Protein AF-A0A2G4GC85-F1 (afdb_monomer_lite)

pLDDT: mean 82.6, std 13.3, range [38.06, 94.25]

Radius of gyration: 16.35 Å; chains: 1; bounding box: 37×35×48 Å

Foldseek 3Di:
DPDPLCPLLPVWDWDWDDDPLEIEIETEDDADQCPPPSVVVLLVNLQSVLVSLVVVCVVRLRYKYKYWYFSNDQDLDDSNPPPNQAEQVCNCAQFFLVSGNGITIGMDHQKHWPDKDWADQPDHSDDDVVSCVVHPRTTDIDTDMDGPDDD

Structure (mmCIF, N/CA/C/O backbone):
data_AF-A0A2G4GC85-F1
#
_entry.id   AF-A0A2G4GC85-F1
#
loop_
_atom_site.group_PDB
_atom_site.id
_atom_site.type_symbol
_atom_site.label_atom_id
_atom_site.label_alt_id
_atom_site.label_comp_id
_atom_site.label_asym_id
_atom_site.label_entity_id
_atom_site.label_seq_id
_atom_site.pdbx_PDB_ins_code
_atom_site.Cartn_x
_atom_site.Cartn_y
_atom_site.Cartn_z
_atom_site.occupancy
_atom_site.B_iso_or_equiv
_atom_site.auth_seq_id
_atom_site.auth_comp_id
_atom_site.auth_asym_id
_atom_site.auth_atom_id
_atom_site.pdbx_PDB_model_num
ATOM 1 N N . ARG A 1 1 ? -23.343 9.823 5.443 1.00 38.06 1 ARG A N 1
ATOM 2 C CA . ARG A 1 1 ? -22.982 10.857 4.435 1.00 38.06 1 ARG A CA 1
ATOM 3 C C . ARG A 1 1 ? -21.500 10.687 4.117 1.00 38.06 1 ARG A C 1
ATOM 5 O O . ARG A 1 1 ? -20.751 10.638 5.087 1.00 38.06 1 ARG A O 1
ATOM 12 N N . PRO A 1 2 ? -21.070 10.579 2.847 1.00 41.56 2 PRO A N 1
ATOM 13 C CA . PRO A 1 2 ? -19.645 10.651 2.532 1.00 41.56 2 PRO A CA 1
ATOM 14 C C . PRO A 1 2 ? -19.150 12.039 2.952 1.00 41.56 2 PRO A C 1
ATOM 16 O O . PRO A 1 2 ? -19.821 13.040 2.682 1.00 41.56 2 PRO A O 1
ATOM 19 N N . LEU A 1 3 ? -18.064 12.101 3.719 1.00 44.78 3 LEU A N 1
ATOM 20 C CA . LEU A 1 3 ? -17.610 13.355 4.312 1.00 44.78 3 LEU A CA 1
ATOM 21 C C . LEU A 1 3 ? -16.869 14.206 3.262 1.00 44.78 3 LEU A C 1
ATOM 23 O O . LEU A 1 3 ? -16.171 13.659 2.412 1.00 44.78 3 LEU A O 1
ATOM 27 N N . PRO A 1 4 ? -16.921 15.549 3.344 1.00 45.62 4 PRO A N 1
ATOM 28 C CA . PRO A 1 4 ? -16.265 16.467 2.397 1.00 45.62 4 PRO A CA 1
ATOM 29 C C . PRO A 1 4 ? -14.723 16.367 2.298 1.00 45.62 4 PRO A C 1
ATOM 31 O O . PRO A 1 4 ? -14.102 17.192 1.630 1.00 45.62 4 PRO A O 1
ATOM 34 N N . ARG A 1 5 ? -14.084 15.404 2.981 1.00 48.09 5 ARG A N 1
ATOM 35 C CA . ARG A 1 5 ? -12.632 15.320 3.223 1.00 48.09 5 ARG A CA 1
ATOM 36 C C . ARG A 1 5 ? -11.897 14.221 2.445 1.00 48.09 5 ARG A C 1
ATOM 38 O O . ARG A 1 5 ? -10.674 14.173 2.518 1.00 48.09 5 ARG A O 1
ATOM 45 N N . ASP A 1 6 ? -12.585 13.436 1.620 1.00 58.22 6 ASP A N 1
ATOM 46 C CA . ASP A 1 6 ? -11.936 12.375 0.829 1.00 58.22 6 ASP A CA 1
ATOM 47 C C . ASP A 1 6 ? -11.341 12.869 -0.502 1.00 58.22 6 ASP A C 1
ATOM 49 O O . ASP A 1 6 ? -10.824 12.086 -1.292 1.00 58.22 6 ASP A O 1
ATOM 53 N N . ARG A 1 7 ? -11.328 14.189 -0.758 1.00 64.31 7 ARG A N 1
ATOM 54 C CA . ARG A 1 7 ? -10.713 14.765 -1.973 1.00 64.31 7 ARG A CA 1
ATOM 55 C C . ARG A 1 7 ? -9.244 14.370 -2.135 1.00 64.31 7 ARG A C 1
ATOM 57 O O . ARG A 1 7 ? -8.796 14.177 -3.262 1.00 64.31 7 ARG A O 1
ATOM 64 N N . VAL A 1 8 ? -8.520 14.210 -1.027 1.00 70.06 8 VAL A N 1
ATOM 65 C CA . VAL A 1 8 ? -7.114 13.773 -1.011 1.00 70.06 8 VAL A CA 1
ATOM 66 C C . VAL A 1 8 ? -6.946 12.396 -1.650 1.00 70.06 8 VAL A C 1
ATOM 68 O O . VAL A 1 8 ? -5.999 12.175 -2.399 1.00 70.06 8 VAL A O 1
ATOM 71 N N . VAL A 1 9 ? -7.899 11.499 -1.404 1.00 73.06 9 VAL A N 1
ATOM 72 C CA . VAL A 1 9 ? -7.899 10.124 -1.906 1.00 73.06 9 VAL A CA 1
ATOM 73 C C . VAL A 1 9 ? -8.831 9.933 -3.101 1.00 73.06 9 VAL A C 1
ATOM 75 O O . VAL A 1 9 ? -9.022 8.818 -3.552 1.00 73.06 9 VAL A O 1
ATOM 78 N N . SER A 1 10 ? -9.384 11.007 -3.669 1.00 67.75 10 SER A N 1
ATOM 79 C CA . SER A 1 10 ? -10.394 10.926 -4.740 1.00 67.75 10 SER A CA 1
ATOM 80 C C . SER A 1 10 ? -9.896 10.302 -6.047 1.00 67.75 10 SER A C 1
ATOM 82 O O . SER A 1 10 ? -10.699 9.872 -6.869 1.00 67.75 10 SER A O 1
ATOM 84 N N . LYS A 1 11 ? -8.574 10.247 -6.245 1.00 77.81 11 LYS A N 1
ATOM 85 C CA . LYS A 1 11 ? -7.929 9.549 -7.371 1.00 77.81 11 LYS A CA 1
ATOM 86 C C . LYS A 1 11 ? -7.627 8.078 -7.076 1.00 77.81 11 LYS A C 1
ATOM 88 O O . LYS A 1 11 ? -7.041 7.396 -7.912 1.00 77.81 11 LYS A O 1
ATOM 93 N N . HIS A 1 12 ? -7.971 7.617 -5.884 1.00 85.75 12 HIS A N 1
ATOM 94 C CA . HIS A 1 12 ? -7.732 6.276 -5.386 1.00 85.75 12 HIS A CA 1
ATOM 95 C C . HIS A 1 12 ? -9.071 5.605 -5.100 1.00 85.75 12 HIS A C 1
ATOM 97 O O . HIS A 1 12 ? -10.077 6.265 -4.832 1.00 85.75 12 HIS A O 1
ATOM 103 N N . LEU A 1 13 ? -9.087 4.278 -5.159 1.00 88.69 13 LEU A N 1
ATOM 104 C CA . LEU A 1 13 ? -10.260 3.526 -4.747 1.00 88.69 13 LEU A CA 1
ATOM 105 C C . LEU A 1 13 ? -10.226 3.392 -3.223 1.00 88.69 13 LEU A C 1
ATOM 107 O O . LEU A 1 13 ? -9.333 2.743 -2.679 1.00 88.69 13 LEU A O 1
ATOM 111 N N . LEU A 1 14 ? -11.195 4.013 -2.553 1.00 92.19 14 LEU A N 1
ATOM 112 C CA . LEU A 1 14 ? -11.424 3.860 -1.120 1.00 92.19 14 LEU A CA 1
ATOM 113 C C . LEU A 1 14 ? -12.632 2.946 -0.900 1.00 92.19 14 LEU A C 1
ATOM 115 O O . LEU A 1 14 ? -13.744 3.266 -1.316 1.00 92.19 14 LEU A O 1
ATOM 119 N N . VAL A 1 15 ? -12.414 1.826 -0.220 1.00 92.44 15 VAL A N 1
ATOM 120 C CA . VAL A 1 15 ? -13.452 0.863 0.159 1.00 92.44 15 VAL A CA 1
ATOM 121 C C . VAL A 1 15 ? -13.577 0.854 1.674 1.00 92.44 15 VAL A C 1
ATOM 123 O O . VAL A 1 15 ? -12.578 0.815 2.382 1.00 92.44 15 VAL A O 1
ATOM 126 N N . LEU A 1 16 ? -14.804 0.863 2.183 1.00 93.38 16 LEU A N 1
ATOM 127 C CA . LEU A 1 16 ? -15.084 0.660 3.600 1.00 93.38 16 LEU A CA 1
ATOM 128 C C . LEU A 1 16 ? -15.759 -0.700 3.778 1.00 93.38 16 LEU A C 1
ATOM 130 O O . LEU A 1 16 ? -16.854 -0.916 3.263 1.00 93.38 16 LEU A O 1
ATOM 134 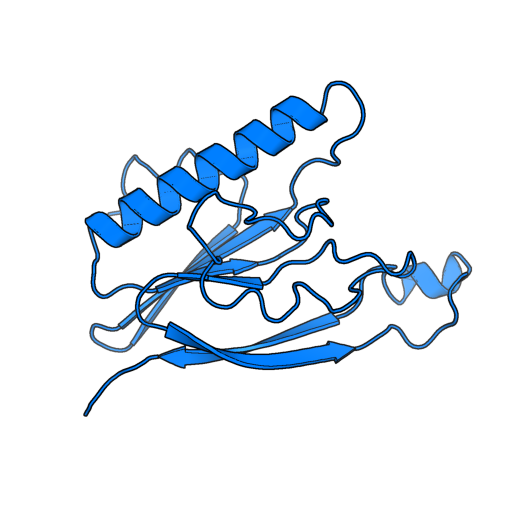N N . ALA A 1 17 ? -15.121 -1.587 4.536 1.00 91.38 17 ALA A N 1
ATOM 135 C CA . ALA A 1 17 ? -15.720 -2.821 5.024 1.00 91.38 17 ALA A CA 1
ATOM 136 C C . ALA A 1 17 ? -16.114 -2.658 6.496 1.00 91.38 17 ALA A C 1
ATOM 138 O O . ALA A 1 17 ? -15.363 -2.087 7.290 1.00 91.38 17 ALA A O 1
ATOM 139 N N . THR A 1 18 ? -17.287 -3.168 6.872 1.00 91.44 18 THR A N 1
ATOM 140 C CA . THR A 1 18 ? -17.797 -3.066 8.246 1.00 91.44 18 THR A CA 1
ATOM 141 C C . THR A 1 18 ? -18.363 -4.387 8.738 1.00 91.44 18 THR A C 1
ATOM 143 O O . THR A 1 18 ? -19.095 -5.049 8.001 1.00 91.44 18 THR A O 1
ATOM 146 N N . LYS A 1 19 ? -18.104 -4.722 10.004 1.00 85.25 19 LYS A N 1
ATOM 147 C CA . LYS A 1 19 ? -18.733 -5.842 10.716 1.00 85.25 19 LYS A CA 1
ATOM 148 C C . LYS A 1 19 ? -19.078 -5.398 12.138 1.00 85.25 19 LYS A C 1
ATOM 150 O O . LYS A 1 19 ? -18.200 -5.203 12.970 1.00 85.25 19 LYS A O 1
ATOM 155 N N . GLY A 1 20 ? -20.365 -5.197 12.422 1.00 86.19 20 GLY A N 1
ATOM 156 C CA . GLY A 1 20 ? -20.782 -4.579 13.684 1.00 86.19 20 GLY A CA 1
ATOM 157 C C . GLY A 1 20 ? -20.186 -3.174 13.832 1.00 86.19 20 GLY A C 1
ATOM 158 O O . GLY A 1 20 ? -20.424 -2.314 12.985 1.00 86.19 20 GLY A O 1
ATOM 159 N N . GLN A 1 21 ? -19.403 -2.950 14.892 1.00 85.06 21 GLN A N 1
ATOM 160 C CA . GLN A 1 21 ? -18.679 -1.691 15.117 1.00 85.06 21 GLN A CA 1
ATOM 161 C C . GLN A 1 21 ? -17.275 -1.664 14.493 1.00 85.06 21 GLN A C 1
ATOM 163 O O . GLN A 1 21 ? -16.655 -0.601 14.445 1.00 85.06 21 GLN A O 1
ATOM 168 N N . GLU A 1 22 ? -16.773 -2.794 13.989 1.00 87.25 22 GLU A N 1
ATOM 169 C CA . GLU A 1 22 ? -15.484 -2.839 13.305 1.00 87.25 22 GLU A CA 1
ATOM 170 C C . GLU A 1 22 ? -15.579 -2.157 11.941 1.00 87.25 22 GLU A C 1
ATOM 172 O O . GLU A 1 22 ? -16.517 -2.387 11.168 1.00 87.25 22 GLU A O 1
ATOM 177 N N . ARG A 1 23 ? -14.584 -1.323 11.636 1.00 92.25 23 ARG A N 1
ATOM 178 C CA . ARG A 1 23 ? -14.499 -0.547 10.396 1.00 92.25 23 ARG A CA 1
ATOM 179 C C . ARG A 1 23 ? -13.094 -0.679 9.830 1.00 92.25 23 ARG A C 1
ATOM 181 O O . ARG A 1 23 ? -12.127 -0.335 10.508 1.00 92.25 23 ARG A O 1
ATOM 188 N N . VAL A 1 24 ? -12.987 -1.155 8.594 1.00 93.31 24 VAL A N 1
ATOM 189 C CA . VAL A 1 24 ? -11.716 -1.275 7.874 1.00 93.31 24 VAL A CA 1
ATOM 190 C C . VAL A 1 24 ? -11.807 -0.489 6.574 1.00 93.31 24 VAL A C 1
ATOM 192 O O . VAL A 1 24 ? -12.621 -0.794 5.703 1.00 93.31 24 VAL A O 1
ATOM 195 N N . TYR A 1 25 ? -10.969 0.532 6.454 1.00 94.12 25 TYR A N 1
ATOM 196 C CA . TYR A 1 25 ? -10.835 1.356 5.261 1.00 94.12 25 TYR A CA 1
ATOM 197 C C . TYR A 1 25 ? -9.694 0.818 4.407 1.00 94.12 25 TYR A C 1
ATOM 199 O O . TYR A 1 25 ? -8.552 0.847 4.843 1.00 94.12 25 TYR A O 1
ATOM 207 N N . PHE A 1 26 ? -9.981 0.366 3.194 1.00 93.31 26 PHE A N 1
ATOM 208 C CA . PHE A 1 26 ? -8.984 -0.049 2.215 1.00 93.31 26 PHE A CA 1
ATOM 209 C C . PHE A 1 26 ? -8.782 1.060 1.191 1.00 93.31 26 PHE A C 1
ATOM 211 O O . PHE A 1 26 ? -9.706 1.410 0.459 1.00 93.31 26 PHE A O 1
ATOM 218 N N . LEU A 1 27 ? -7.572 1.597 1.123 1.00 94.25 27 LEU A N 1
ATOM 219 C CA . LEU A 1 27 ? -7.153 2.570 0.130 1.00 94.25 27 LEU A CA 1
ATOM 220 C C . LEU A 1 27 ? -6.223 1.889 -0.878 1.00 94.25 27 LEU A C 1
ATOM 222 O O . LEU A 1 27 ? -5.060 1.624 -0.570 1.00 94.25 27 LEU A O 1
ATOM 226 N N . ALA A 1 28 ? -6.728 1.623 -2.082 1.00 93.88 28 ALA A N 1
ATOM 227 C CA . ALA A 1 28 ? -5.923 1.088 -3.173 1.00 93.88 28 ALA A CA 1
ATOM 228 C C . ALA A 1 28 ? -5.218 2.224 -3.929 1.00 93.88 28 ALA A C 1
ATOM 230 O O . ALA A 1 28 ? -5.868 3.118 -4.483 1.00 93.88 28 ALA A O 1
ATOM 231 N N . VAL A 1 29 ? -3.886 2.191 -3.957 1.00 93.38 29 VAL A N 1
ATOM 232 C CA . VAL A 1 29 ? -3.041 3.243 -4.531 1.00 93.38 29 VAL A CA 1
ATOM 233 C C . VAL A 1 29 ? -2.258 2.756 -5.746 1.00 93.38 29 VAL A C 1
ATOM 235 O O . VAL A 1 29 ? -1.846 1.604 -5.837 1.00 93.38 29 VAL A O 1
ATOM 238 N N . HIS A 1 30 ? -2.024 3.684 -6.668 1.00 94.12 30 HIS A N 1
ATOM 239 C CA . HIS A 1 30 ? -0.993 3.587 -7.694 1.00 94.12 30 HIS A CA 1
ATOM 240 C C . HIS A 1 30 ? -0.334 4.967 -7.759 1.00 94.12 30 HIS A C 1
ATOM 242 O O . HIS A 1 30 ? -0.916 5.928 -8.275 1.00 94.12 30 HIS A O 1
ATOM 248 N N . LEU A 1 31 ? 0.819 5.111 -7.110 1.00 93.25 31 LEU A N 1
ATOM 249 C CA . LEU A 1 31 ? 1.505 6.396 -6.990 1.00 93.25 31 LEU A CA 1
ATOM 250 C C . LEU A 1 31 ? 2.366 6.675 -8.218 1.00 93.25 31 LEU A C 1
ATOM 252 O O . LEU A 1 31 ? 2.784 5.764 -8.930 1.00 93.25 31 LEU A O 1
ATOM 256 N N . LEU A 1 32 ? 2.652 7.956 -8.451 1.00 92.69 32 LEU A N 1
ATOM 257 C CA . LEU A 1 32 ? 3.508 8.369 -9.557 1.00 92.69 32 LEU A CA 1
ATOM 258 C C . LEU A 1 32 ? 4.907 7.751 -9.434 1.00 92.69 32 LEU A C 1
ATOM 260 O O . LEU A 1 32 ? 5.461 7.623 -8.339 1.00 92.69 32 LEU A O 1
ATOM 264 N N . ARG A 1 33 ? 5.513 7.427 -10.580 1.00 91.44 33 ARG A N 1
ATOM 265 C CA . ARG A 1 33 ? 6.917 7.011 -10.626 1.00 91.44 33 ARG A CA 1
ATOM 266 C C . ARG A 1 33 ? 7.798 8.182 -10.179 1.00 91.44 33 ARG A C 1
ATOM 268 O O . ARG A 1 33 ? 7.675 9.265 -10.749 1.00 91.44 33 ARG A O 1
ATOM 275 N N . PRO A 1 34 ? 8.704 8.012 -9.201 1.00 89.44 34 PRO A N 1
ATOM 276 C CA . PRO A 1 34 ? 9.505 9.112 -8.671 1.00 89.44 34 PRO A CA 1
ATOM 277 C C . PRO A 1 34 ? 10.702 9.413 -9.588 1.00 89.44 34 PRO A C 1
ATOM 279 O O . PRO A 1 34 ? 11.853 9.217 -9.214 1.00 89.44 34 PRO A O 1
ATOM 282 N N . ILE A 1 35 ? 10.436 9.848 -10.823 1.00 88.56 35 ILE A N 1
ATOM 283 C CA . ILE A 1 35 ? 11.459 10.163 -11.828 1.00 88.56 35 ILE A CA 1
ATOM 284 C C . ILE A 1 35 ? 11.439 11.668 -12.106 1.00 88.56 35 ILE A C 1
ATOM 286 O O . ILE A 1 35 ? 10.412 12.230 -12.498 1.00 88.56 35 ILE A O 1
ATOM 290 N N . GLY A 1 36 ? 12.582 12.329 -11.903 1.00 90.00 36 GLY A N 1
ATOM 291 C CA . GLY A 1 36 ? 12.739 13.767 -12.125 1.00 90.00 36 GLY A CA 1
ATOM 292 C C . GLY A 1 36 ? 11.713 14.591 -11.340 1.00 90.00 36 GLY A C 1
ATOM 293 O O . GLY A 1 36 ? 11.489 14.366 -10.152 1.00 90.00 36 GLY A O 1
ATOM 294 N N . ALA A 1 37 ? 11.025 15.511 -12.019 1.00 86.81 37 ALA A N 1
ATOM 295 C CA . ALA A 1 37 ? 10.018 16.384 -11.407 1.00 86.81 37 ALA A CA 1
ATOM 296 C C . ALA A 1 37 ? 8.817 15.637 -10.778 1.00 86.81 37 ALA A C 1
ATOM 298 O O . ALA A 1 37 ? 8.065 16.225 -9.998 1.00 86.81 37 ALA A O 1
ATOM 299 N N . GLN A 1 38 ? 8.606 14.352 -11.095 1.00 90.38 38 GLN A N 1
ATOM 300 C CA . GLN A 1 38 ? 7.538 13.556 -10.479 1.00 90.38 38 GLN A CA 1
ATOM 301 C C . GLN A 1 38 ? 7.871 13.104 -9.055 1.00 90.38 38 GLN A C 1
ATOM 303 O O . GLN A 1 38 ? 6.949 12.800 -8.300 1.00 90.38 38 GLN A O 1
ATOM 308 N N . GLN A 1 39 ? 9.145 13.115 -8.653 1.00 90.38 39 GLN A N 1
ATOM 309 C CA . GLN A 1 39 ? 9.560 12.720 -7.307 1.00 90.38 39 GLN A CA 1
ATOM 310 C C . GLN A 1 39 ? 8.873 13.570 -6.229 1.00 90.38 39 GLN A C 1
ATOM 312 O O . GLN A 1 39 ? 8.204 13.031 -5.350 1.00 90.38 39 GLN A O 1
ATOM 317 N N . GLN A 1 40 ? 8.926 14.898 -6.358 1.00 90.94 40 GLN A N 1
ATOM 318 C CA . GLN A 1 40 ? 8.278 15.814 -5.412 1.00 90.94 40 GLN A CA 1
ATOM 319 C C . GLN A 1 40 ? 6.752 15.641 -5.381 1.00 90.94 40 GLN A C 1
ATOM 321 O O . GLN A 1 40 ? 6.120 15.758 -4.329 1.00 90.94 40 GLN A O 1
ATOM 326 N N . LYS A 1 41 ? 6.139 15.334 -6.534 1.00 90.44 41 LYS A N 1
ATOM 327 C CA . LYS A 1 41 ? 4.697 15.067 -6.616 1.00 90.44 41 LYS A CA 1
ATOM 328 C C . LYS A 1 41 ? 4.336 13.779 -5.886 1.00 90.44 41 LYS A C 1
ATOM 330 O O . LYS A 1 41 ? 3.373 13.783 -5.125 1.00 90.44 41 LYS A O 1
ATOM 335 N N . GLN A 1 42 ? 5.113 12.713 -6.071 1.00 92.81 42 GLN A N 1
ATOM 336 C CA . GLN A 1 42 ? 4.911 11.455 -5.356 1.00 92.81 42 GLN A CA 1
ATOM 337 C C . GLN A 1 42 ? 5.100 11.632 -3.842 1.00 92.81 42 GLN A C 1
ATOM 339 O O . GLN A 1 42 ? 4.269 11.170 -3.065 1.00 92.81 42 GLN A O 1
ATOM 344 N N . GLU A 1 43 ? 6.130 12.355 -3.403 1.00 90.75 43 GLU A N 1
ATOM 345 C CA . GLU A 1 43 ? 6.309 12.713 -1.989 1.00 90.75 43 GLU A CA 1
ATOM 346 C C . GLU A 1 43 ? 5.095 13.473 -1.437 1.00 90.75 43 GLU A C 1
ATOM 348 O O . GLU A 1 43 ? 4.622 13.185 -0.337 1.00 90.75 43 GLU A O 1
ATOM 353 N N . GLY A 1 44 ? 4.539 14.402 -2.221 1.00 91.06 44 GLY A N 1
ATOM 354 C CA . GLY A 1 44 ? 3.280 15.077 -1.912 1.00 91.06 44 GLY A CA 1
ATOM 355 C C . GLY A 1 44 ? 2.099 14.112 -1.764 1.00 91.06 44 GLY A C 1
ATOM 356 O O . GLY A 1 44 ? 1.341 14.244 -0.804 1.00 91.06 44 GLY A O 1
ATOM 357 N N . GLN A 1 45 ? 1.969 13.119 -2.653 1.00 91.56 45 GLN A N 1
ATOM 358 C CA . GLN A 1 45 ? 0.938 12.076 -2.545 1.00 91.56 45 GLN A CA 1
ATOM 359 C C . GLN A 1 45 ? 1.090 11.286 -1.242 1.00 91.56 45 GLN A C 1
ATOM 361 O O . GLN A 1 45 ? 0.118 11.150 -0.503 1.00 91.56 45 GLN A O 1
ATOM 366 N N . ARG A 1 46 ? 2.307 10.828 -0.920 1.00 91.19 46 ARG A N 1
ATOM 367 C CA . ARG A 1 46 ? 2.584 10.074 0.312 1.00 91.19 46 ARG A CA 1
ATOM 368 C C . ARG A 1 46 ? 2.240 10.882 1.563 1.00 91.19 46 ARG A C 1
ATOM 370 O O . ARG A 1 46 ? 1.486 10.405 2.405 1.00 91.19 46 ARG A O 1
ATOM 377 N N . ARG A 1 47 ? 2.700 12.136 1.656 1.00 91.06 47 ARG A N 1
ATOM 378 C CA . ARG A 1 47 ? 2.370 13.018 2.792 1.00 91.06 47 ARG A CA 1
ATOM 379 C C . ARG A 1 47 ? 0.865 13.234 2.945 1.00 91.06 47 ARG A C 1
ATOM 381 O O . ARG A 1 47 ? 0.349 13.181 4.057 1.00 91.06 47 ARG A O 1
ATOM 388 N N . ALA A 1 48 ? 0.158 13.463 1.840 1.00 91.38 48 ALA A N 1
ATOM 389 C CA . ALA A 1 48 ? -1.280 13.699 1.875 1.00 91.38 48 ALA A CA 1
ATOM 390 C C . ALA A 1 48 ? -2.058 12.449 2.324 1.00 91.38 48 ALA A C 1
ATOM 392 O O . ALA A 1 48 ? -2.972 12.559 3.140 1.00 91.38 48 ALA A O 1
ATOM 393 N N . ILE A 1 49 ? -1.663 11.265 1.845 1.00 92.19 49 ILE A N 1
ATOM 394 C CA . ILE A 1 49 ? -2.244 9.982 2.259 1.00 92.19 49 ILE A CA 1
ATOM 395 C C . ILE A 1 49 ? -2.002 9.728 3.754 1.00 92.19 49 ILE A C 1
ATOM 397 O O . ILE A 1 49 ? -2.949 9.401 4.469 1.00 92.19 49 ILE A O 1
ATOM 401 N N . GLY A 1 50 ? -0.777 9.943 4.244 1.00 91.44 50 GLY A N 1
ATOM 402 C CA . GLY A 1 50 ? -0.452 9.797 5.667 1.00 91.44 50 GLY A CA 1
ATOM 403 C C . GLY A 1 50 ? -1.288 10.717 6.559 1.00 91.44 50 GLY A C 1
ATOM 404 O O . GLY A 1 50 ? -1.913 10.258 7.516 1.00 91.44 50 GLY A O 1
ATOM 405 N N . ALA A 1 51 ? -1.398 11.998 6.193 1.00 91.31 51 ALA A N 1
ATOM 406 C CA . ALA A 1 51 ? -2.221 12.967 6.919 1.00 91.31 51 ALA A CA 1
ATOM 407 C C . ALA A 1 51 ? -3.720 12.610 6.901 1.00 91.31 51 ALA A C 1
ATOM 409 O O . ALA A 1 51 ? -4.419 12.782 7.903 1.00 91.31 51 ALA A O 1
ATOM 410 N N . TRP A 1 52 ? -4.228 12.091 5.777 1.00 92.25 52 TRP A N 1
ATOM 411 C CA . TRP A 1 52 ? -5.604 11.598 5.687 1.00 92.25 52 TRP A CA 1
ATOM 412 C C . TRP A 1 52 ? -5.840 10.427 6.647 1.00 92.25 52 TRP A C 1
ATOM 414 O O . TRP A 1 52 ? -6.806 10.470 7.412 1.00 92.25 52 TRP A O 1
ATOM 424 N N . ALA A 1 53 ? -4.948 9.432 6.653 1.00 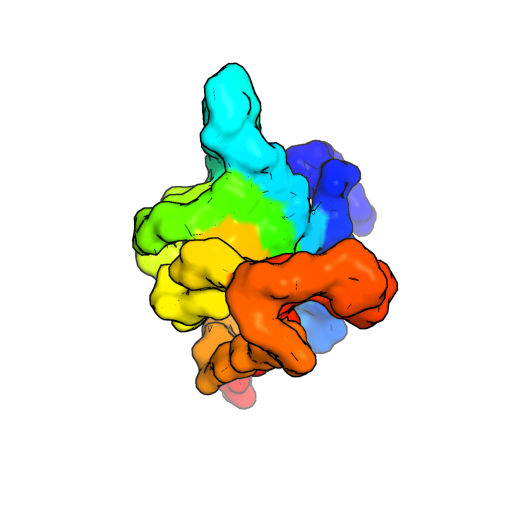91.75 53 ALA A N 1
ATOM 425 C CA . ALA A 1 53 ? -5.076 8.246 7.493 1.00 91.75 53 ALA A CA 1
ATOM 426 C C . ALA A 1 53 ? -5.018 8.600 8.988 1.00 91.75 53 ALA A C 1
ATOM 428 O O . ALA A 1 53 ? -5.903 8.201 9.745 1.00 91.75 53 ALA A O 1
ATOM 429 N N . GLN A 1 54 ? -4.055 9.433 9.401 1.00 90.94 54 GLN A N 1
ATOM 430 C CA . GLN A 1 54 ? -3.984 9.965 10.770 1.00 90.94 54 GLN A CA 1
ATOM 431 C C . GLN A 1 54 ? -5.270 10.694 11.158 1.00 90.94 54 GLN A C 1
ATOM 433 O O . GLN A 1 54 ? -5.841 10.446 12.217 1.00 90.94 54 GLN A O 1
ATOM 438 N N . GLY A 1 55 ? -5.754 11.580 10.285 1.00 91.56 55 GLY A N 1
ATOM 439 C CA . GLY A 1 55 ? -6.979 12.324 10.535 1.00 91.56 55 GLY A CA 1
ATOM 440 C C . GLY A 1 55 ? -8.202 11.414 10.652 1.00 91.56 55 GLY A C 1
ATOM 441 O O . GLY A 1 55 ? -9.099 11.717 11.436 1.00 91.56 55 GLY A O 1
ATOM 442 N N . LEU A 1 56 ? -8.269 10.332 9.871 1.00 90.88 56 LEU A N 1
ATOM 443 C CA . LEU A 1 56 ? -9.335 9.336 9.958 1.00 90.88 56 LEU A CA 1
ATOM 444 C C . LEU A 1 56 ? -9.295 8.625 11.308 1.00 90.88 56 LEU A C 1
ATOM 446 O O . LEU A 1 56 ? -10.300 8.627 12.011 1.00 90.88 56 LEU A O 1
ATOM 450 N N . LEU A 1 57 ? -8.136 8.099 11.698 1.00 90.25 57 LEU A N 1
ATOM 451 C CA . LEU A 1 57 ? -7.966 7.363 12.953 1.00 90.25 57 LEU A CA 1
ATOM 452 C C . LEU A 1 57 ? -8.175 8.246 14.189 1.00 90.25 57 LEU A C 1
ATOM 454 O O . LEU A 1 57 ? -8.703 7.782 15.192 1.00 90.25 57 LEU A O 1
ATOM 458 N N . ALA A 1 58 ? -7.850 9.538 14.110 1.00 90.88 58 ALA A N 1
ATOM 459 C CA . ALA A 1 58 ? -8.152 10.492 15.176 1.00 90.88 58 ALA A CA 1
ATOM 460 C C . ALA A 1 58 ? -9.666 10.709 15.378 1.00 90.88 58 ALA A C 1
ATOM 462 O O . ALA A 1 58 ? -10.101 11.013 16.485 1.00 90.88 58 ALA A O 1
ATOM 463 N N . ARG A 1 59 ? -10.475 10.573 14.317 1.00 90.88 59 ARG A N 1
ATOM 464 C CA . ARG A 1 59 ? -11.946 10.692 14.380 1.00 90.88 59 ARG A CA 1
ATOM 465 C C . ARG A 1 59 ? -12.631 9.364 14.685 1.00 90.88 59 ARG A C 1
ATOM 467 O O . ARG A 1 59 ? -13.711 9.353 15.263 1.00 90.88 59 ARG A O 1
ATOM 474 N N . GLU A 1 60 ? -12.018 8.266 14.265 1.00 91.00 60 GLU A N 1
ATOM 475 C CA . GLU A 1 60 ? -12.528 6.907 14.391 1.00 91.00 60 GLU A CA 1
ATOM 476 C C . GLU A 1 60 ? -11.441 6.023 15.011 1.00 91.00 60 GLU A C 1
ATOM 478 O O . GLU A 1 60 ? -10.833 5.197 14.336 1.00 91.00 60 GLU A O 1
ATOM 483 N N . SER A 1 61 ? -11.196 6.189 16.313 1.00 85.75 61 SER A N 1
ATOM 484 C CA . SER A 1 61 ? -10.148 5.453 17.045 1.00 85.75 61 SER A CA 1
ATOM 485 C C . SER A 1 61 ? -10.355 3.932 17.062 1.00 85.75 61 SER A C 1
ATOM 487 O O . SER A 1 61 ? -9.421 3.174 17.307 1.00 85.75 61 SER A O 1
ATOM 489 N N . GLY A 1 62 ? -11.580 3.477 16.778 1.00 87.19 62 GLY A N 1
ATOM 490 C CA . GLY A 1 62 ? -11.938 2.070 16.600 1.00 87.19 62 GLY A CA 1
ATOM 491 C C . GLY A 1 62 ? -11.571 1.482 15.229 1.00 87.19 62 GLY A C 1
ATOM 492 O O . GLY A 1 62 ? -11.640 0.265 15.052 1.00 87.19 62 GLY A O 1
ATOM 493 N N . ALA A 1 63 ? -11.230 2.321 14.248 1.00 91.50 63 ALA A N 1
ATOM 494 C CA . ALA A 1 63 ? -11.071 1.906 12.863 1.00 91.50 63 ALA A CA 1
ATOM 495 C C . ALA A 1 63 ? -9.683 1.328 12.561 1.00 91.50 63 ALA A C 1
ATOM 497 O O . ALA A 1 63 ? -8.701 1.514 13.280 1.00 91.50 63 ALA A O 1
ATOM 498 N N . THR A 1 64 ? -9.617 0.633 11.433 1.00 91.44 64 THR A N 1
ATOM 499 C CA . THR A 1 64 ? -8.382 0.218 10.775 1.00 91.44 64 THR A CA 1
ATOM 500 C C . THR A 1 64 ? -8.294 0.900 9.418 1.00 91.44 64 THR A C 1
ATOM 502 O O . THR A 1 64 ? -9.287 0.964 8.692 1.00 91.44 64 THR A O 1
ATOM 505 N N . VAL A 1 65 ? -7.108 1.370 9.045 1.00 92.19 65 VAL A N 1
ATOM 506 C CA . VAL A 1 65 ? -6.808 1.822 7.684 1.00 92.19 65 VAL A CA 1
ATOM 507 C C . VAL A 1 65 ? -5.781 0.882 7.076 1.00 92.19 65 VAL A C 1
ATOM 509 O O . VAL A 1 65 ? -4.725 0.654 7.651 1.00 92.19 65 VAL A O 1
ATOM 512 N N . VAL A 1 66 ? -6.087 0.354 5.902 1.00 91.62 66 VAL A N 1
ATOM 513 C CA . VAL A 1 66 ? -5.201 -0.442 5.064 1.00 91.62 66 VAL A CA 1
ATOM 514 C C . VAL A 1 66 ? -4.898 0.369 3.812 1.00 91.62 66 VAL A C 1
ATOM 516 O O . VAL A 1 66 ? -5.817 0.777 3.107 1.00 91.62 66 VAL A O 1
ATOM 519 N N . ILE A 1 67 ? -3.624 0.587 3.510 1.00 92.06 67 ILE A N 1
ATOM 520 C CA . ILE A 1 67 ? -3.179 1.177 2.246 1.00 92.06 67 ILE A CA 1
ATOM 521 C C . ILE A 1 67 ? -2.434 0.096 1.472 1.00 92.06 67 ILE A C 1
ATOM 523 O O . ILE A 1 67 ? -1.474 -0.477 1.986 1.00 92.06 67 ILE A O 1
ATOM 527 N N . LEU A 1 68 ? -2.880 -0.186 0.248 1.00 91.19 68 LEU A N 1
ATOM 528 C CA . LEU A 1 68 ? -2.319 -1.251 -0.577 1.00 91.19 68 LEU A CA 1
ATOM 529 C C . LEU A 1 68 ? -2.129 -0.840 -2.038 1.00 91.19 68 LEU A C 1
ATOM 531 O O . LEU A 1 68 ? -2.930 -0.085 -2.580 1.00 91.19 68 LEU A O 1
ATOM 535 N N . GLY A 1 69 ? -1.100 -1.372 -2.689 1.00 91.69 69 GLY A N 1
ATOM 536 C CA . GLY A 1 69 ? -0.883 -1.228 -4.133 1.00 91.69 69 GLY A CA 1
ATOM 537 C C . GLY A 1 69 ? 0.505 -0.707 -4.492 1.00 91.69 69 GLY A C 1
ATOM 538 O O . GLY A 1 69 ? 1.406 -0.683 -3.649 1.00 91.69 69 GLY A O 1
ATOM 539 N N . ASP A 1 70 ? 0.677 -0.306 -5.752 1.00 92.88 70 ASP A N 1
ATOM 540 C CA . ASP A 1 70 ? 1.963 0.136 -6.290 1.00 92.88 70 ASP A CA 1
ATOM 541 C C . ASP A 1 70 ? 2.304 1.554 -5.808 1.00 92.88 70 ASP A C 1
ATOM 543 O O . ASP A 1 70 ? 1.724 2.560 -6.227 1.00 92.88 70 ASP A O 1
ATOM 547 N N . THR A 1 71 ? 3.286 1.653 -4.919 1.00 92.31 71 THR A N 1
ATOM 548 C CA . THR A 1 71 ? 3.765 2.938 -4.394 1.00 92.31 71 THR A CA 1
ATOM 549 C C . THR A 1 71 ? 4.859 3.557 -5.253 1.00 92.31 71 THR A C 1
ATOM 551 O O . THR A 1 71 ? 5.267 4.695 -5.002 1.00 92.31 71 THR A O 1
ATOM 554 N N . ASN A 1 72 ? 5.381 2.810 -6.231 1.00 93.31 72 ASN A N 1
ATOM 555 C CA . ASN A 1 72 ? 6.587 3.134 -6.981 1.00 93.31 72 ASN A CA 1
ATOM 556 C C . ASN A 1 72 ? 7.766 3.560 -6.078 1.00 93.31 72 ASN A C 1
ATOM 558 O O . ASN A 1 72 ? 8.668 4.281 -6.508 1.00 93.31 72 ASN A O 1
ATOM 562 N N . ASN A 1 73 ? 7.775 3.126 -4.811 1.00 89.56 73 ASN A N 1
ATOM 563 C CA . ASN A 1 73 ? 8.779 3.480 -3.819 1.00 89.56 73 ASN A CA 1
ATOM 564 C C . ASN A 1 73 ? 9.306 2.226 -3.113 1.00 89.56 73 ASN A C 1
ATOM 566 O O . ASN A 1 73 ? 8.603 1.567 -2.352 1.00 89.56 73 ASN A O 1
ATOM 570 N N . SER A 1 74 ? 10.585 1.937 -3.354 1.00 89.06 74 SER A N 1
ATOM 571 C CA . SER A 1 74 ? 11.283 0.795 -2.765 1.00 89.06 74 SER A CA 1
ATOM 572 C C . SER A 1 74 ? 12.171 1.143 -1.572 1.00 89.06 74 SER A C 1
ATOM 574 O O . SER A 1 74 ? 12.985 0.308 -1.177 1.00 89.06 74 SER A O 1
ATOM 576 N N . SER A 1 75 ? 12.068 2.360 -1.027 1.00 86.56 75 SER A N 1
ATOM 577 C CA . SER A 1 75 ? 12.748 2.742 0.217 1.00 86.56 75 SER A CA 1
ATOM 578 C C . SER A 1 75 ? 12.269 1.866 1.371 1.00 86.56 75 SER A C 1
ATOM 580 O O . SER A 1 75 ?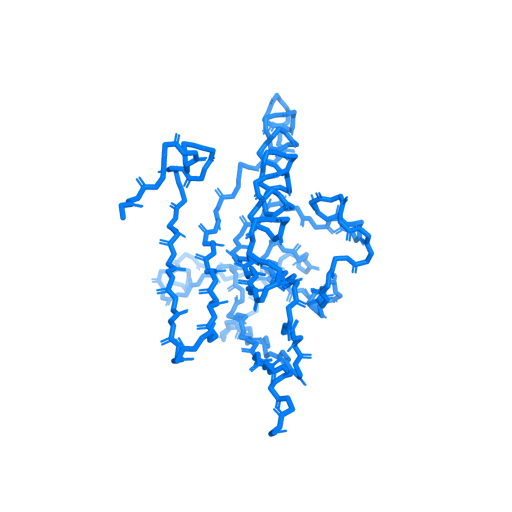 11.108 1.477 1.402 1.00 86.56 75 SER A O 1
ATOM 582 N N . ARG A 1 76 ? 13.160 1.550 2.313 1.00 81.38 76 ARG A N 1
ATOM 583 C CA . ARG A 1 76 ? 12.817 0.823 3.550 1.00 81.38 76 ARG A CA 1
ATOM 584 C C . ARG A 1 76 ? 12.338 1.747 4.672 1.00 81.38 76 ARG A C 1
ATOM 586 O O . ARG A 1 76 ? 12.079 1.282 5.773 1.00 81.38 76 ARG A O 1
ATOM 593 N N . GLU A 1 77 ? 12.321 3.046 4.415 1.00 80.38 77 GLU A N 1
ATOM 594 C CA . GLU A 1 77 ? 11.782 4.037 5.336 1.00 80.38 77 GLU A CA 1
ATOM 595 C C . GLU A 1 77 ? 10.253 3.987 5.331 1.00 80.38 77 GLU A C 1
ATOM 597 O O . GLU A 1 77 ? 9.651 3.646 4.313 1.00 80.38 77 GLU A O 1
ATOM 602 N N . SER A 1 78 ? 9.651 4.418 6.443 1.00 80.50 78 SER A N 1
ATOM 603 C CA . SER A 1 78 ? 8.212 4.680 6.548 1.00 80.50 78 SER A CA 1
ATOM 604 C C . SER A 1 78 ? 7.710 5.465 5.336 1.00 80.50 78 SER A C 1
ATOM 606 O O . SER A 1 78 ? 8.202 6.556 5.016 1.00 80.50 78 SER A O 1
ATOM 608 N N . LEU A 1 79 ? 6.715 4.916 4.648 1.00 84.00 79 LEU A N 1
ATOM 609 C CA . LEU A 1 79 ? 6.183 5.493 3.423 1.00 84.00 79 LEU A CA 1
ATOM 610 C C . LEU A 1 79 ? 5.323 6.713 3.702 1.00 84.00 79 LEU A C 1
ATOM 612 O O . LEU A 1 79 ? 5.371 7.674 2.925 1.00 84.00 79 LEU A O 1
ATOM 616 N N . TYR A 1 80 ? 4.556 6.680 4.789 1.00 86.88 80 TYR A N 1
ATOM 617 C CA . TYR A 1 80 ? 3.542 7.689 5.095 1.00 86.88 80 TYR A CA 1
ATOM 618 C C . TYR A 1 80 ? 3.881 8.545 6.323 1.00 86.88 80 TYR A C 1
ATOM 620 O O . TYR A 1 80 ? 3.094 9.420 6.684 1.00 86.88 80 TYR A O 1
ATOM 628 N N . GLY A 1 81 ? 5.065 8.350 6.917 1.00 72.69 81 GLY A N 1
ATOM 629 C CA . GLY A 1 81 ? 5.552 9.122 8.063 1.00 72.69 81 GLY A CA 1
ATOM 630 C C . GLY A 1 81 ? 4.857 8.753 9.374 1.00 72.69 81 GLY A C 1
ATOM 631 O O . GLY A 1 81 ? 4.656 9.625 10.218 1.00 72.69 81 GLY A O 1
ATOM 632 N N . LEU A 1 82 ? 4.449 7.490 9.532 1.00 70.00 82 LEU A N 1
ATOM 633 C CA . LEU A 1 82 ? 3.600 7.007 10.627 1.00 70.00 82 LEU A CA 1
ATOM 634 C C . LEU A 1 82 ? 4.337 6.065 11.601 1.00 70.00 82 LEU A C 1
ATOM 636 O O . LEU A 1 82 ? 3.716 5.208 12.225 1.00 70.00 82 LEU A O 1
ATOM 640 N N . GLY A 1 83 ? 5.647 6.269 11.798 1.00 58.66 83 GLY A N 1
ATOM 641 C CA . GLY A 1 83 ? 6.502 5.422 12.647 1.00 58.66 83 GLY A CA 1
ATOM 642 C C . GLY A 1 83 ? 7.008 4.187 11.895 1.00 58.66 83 GLY A C 1
ATOM 643 O O . GLY A 1 83 ? 7.132 4.237 10.678 1.00 58.66 83 GLY A O 1
ATOM 644 N N . ASN A 1 84 ? 7.304 3.073 12.583 1.00 48.00 84 ASN A N 1
ATOM 645 C CA . ASN A 1 84 ? 7.360 1.769 11.902 1.00 48.00 84 ASN A CA 1
ATOM 646 C C . ASN A 1 84 ? 5.930 1.462 11.449 1.00 48.00 84 ASN A C 1
ATOM 648 O O . ASN A 1 84 ? 5.170 0.872 12.218 1.00 48.00 84 ASN A O 1
ATOM 652 N N . ASP A 1 85 ? 5.566 1.973 10.270 1.00 50.25 85 ASP A N 1
ATOM 653 C CA . ASP A 1 85 ? 4.243 1.899 9.655 1.00 50.25 85 ASP A CA 1
ATOM 654 C C . ASP A 1 85 ? 3.640 0.529 9.957 1.00 50.25 85 ASP A C 1
ATOM 656 O O . ASP A 1 85 ? 4.227 -0.501 9.612 1.00 50.25 85 ASP A O 1
ATOM 660 N N . ALA A 1 86 ? 2.550 0.523 10.729 1.00 45.62 86 ALA A N 1
ATOM 661 C CA . ALA A 1 86 ? 2.019 -0.677 11.347 1.00 45.62 86 ALA A CA 1
ATOM 662 C C . ALA A 1 86 ? 1.958 -1.823 10.314 1.00 45.62 86 ALA A C 1
ATOM 664 O O . ALA A 1 86 ? 1.286 -1.779 9.286 1.00 45.62 86 ALA A O 1
ATOM 665 N N . GLY A 1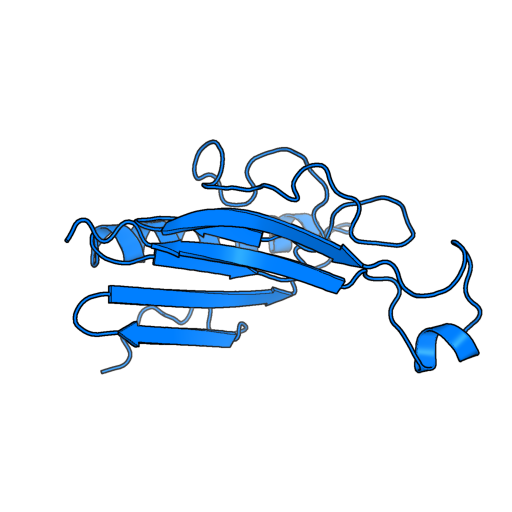 87 ? 2.797 -2.832 10.545 1.00 51.47 87 GLY A N 1
ATOM 666 C CA . GLY A 1 87 ? 2.885 -4.010 9.701 1.00 51.47 87 GLY A CA 1
ATOM 667 C C . GLY A 1 87 ? 3.394 -3.817 8.260 1.00 51.47 87 GLY A C 1
ATOM 668 O O . GLY A 1 87 ? 2.874 -4.472 7.368 1.00 51.47 87 GLY A O 1
ATOM 669 N N . GLU A 1 88 ? 4.436 -3.039 7.964 1.00 62.00 88 GLU A N 1
ATOM 670 C CA . GLU A 1 88 ? 5.151 -3.209 6.676 1.00 62.00 88 GLU A CA 1
ATOM 671 C C . GLU A 1 88 ? 5.879 -4.573 6.590 1.00 62.00 88 GLU A C 1
ATOM 673 O O . GLU A 1 88 ? 7.106 -4.675 6.563 1.00 62.00 88 GLU A O 1
ATOM 678 N N . LEU A 1 89 ? 5.130 -5.677 6.549 1.00 63.84 89 LEU A N 1
ATOM 679 C CA . LEU A 1 89 ? 5.689 -7.027 6.550 1.00 63.84 89 LEU A CA 1
ATOM 680 C C . LEU A 1 89 ? 6.388 -7.326 5.216 1.00 63.84 89 LEU A C 1
ATOM 682 O O . LEU A 1 89 ? 7.398 -8.028 5.181 1.00 63.84 89 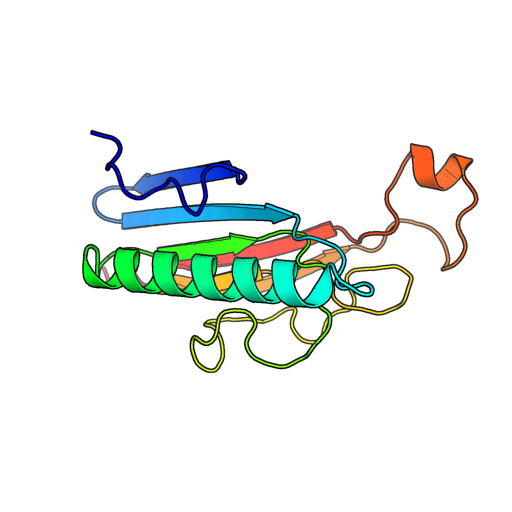LEU A O 1
ATOM 686 N N . ASN A 1 90 ? 5.906 -6.737 4.114 1.00 65.12 90 ASN A N 1
ATOM 687 C CA . ASN A 1 90 ? 6.523 -6.885 2.799 1.00 65.12 90 ASN A CA 1
ATOM 688 C C . ASN A 1 90 ? 7.636 -5.856 2.519 1.00 65.12 90 ASN A C 1
ATOM 690 O O . ASN A 1 90 ? 8.196 -5.862 1.422 1.00 65.12 90 ASN A O 1
ATOM 694 N N . GLY A 1 91 ? 8.028 -5.053 3.522 1.00 65.38 91 GLY A N 1
ATOM 695 C CA . GLY A 1 91 ? 9.192 -4.155 3.522 1.00 65.38 91 GLY A CA 1
ATOM 696 C C . GLY A 1 91 ? 10.444 -4.758 2.869 1.00 65.38 91 GLY A C 1
ATOM 697 O O . GLY A 1 91 ? 11.185 -4.086 2.146 1.00 65.38 91 GLY A O 1
ATOM 698 N N . TYR A 1 92 ? 10.615 -6.063 3.093 1.00 71.06 92 TYR A N 1
ATOM 699 C CA . TYR A 1 92 ? 11.783 -6.866 2.743 1.00 71.06 92 TYR A CA 1
ATOM 700 C C . TYR A 1 92 ? 11.554 -7.842 1.581 1.00 71.06 92 TYR A C 1
ATOM 702 O O . TYR A 1 92 ? 12.517 -8.424 1.081 1.00 71.06 92 TYR A O 1
ATOM 710 N N . ALA A 1 93 ? 10.310 -8.027 1.135 1.00 82.81 93 ALA A N 1
ATOM 711 C CA . ALA A 1 93 ? 9.993 -8.932 0.039 1.00 82.81 93 ALA A CA 1
ATOM 712 C C . ALA A 1 93 ? 10.061 -8.180 -1.293 1.00 82.81 93 ALA A C 1
ATOM 714 O O . ALA A 1 93 ? 9.441 -7.133 -1.452 1.00 82.81 93 ALA A O 1
ATOM 715 N N . SER A 1 94 ? 10.798 -8.705 -2.273 1.00 88.38 94 SER A N 1
ATOM 716 C CA . SER A 1 94 ? 10.704 -8.189 -3.640 1.00 88.38 94 SER A CA 1
ATOM 717 C C . SER A 1 94 ? 9.294 -8.421 -4.170 1.00 88.38 94 SER A C 1
ATOM 719 O O . SER A 1 94 ? 8.788 -9.531 -4.039 1.00 88.38 94 SER A O 1
ATOM 721 N N . THR A 1 95 ? 8.707 -7.417 -4.812 1.00 91.12 95 THR A N 1
ATOM 722 C CA . THR A 1 95 ? 7.371 -7.483 -5.428 1.00 91.12 95 THR A CA 1
ATOM 723 C C . THR A 1 95 ? 7.411 -7.206 -6.927 1.00 91.12 95 THR A C 1
ATOM 725 O O . THR A 1 95 ? 6.383 -7.158 -7.580 1.00 91.12 95 THR A O 1
ATOM 728 N N . HIS A 1 96 ? 8.609 -7.074 -7.500 1.00 92.12 96 HIS A N 1
ATOM 729 C CA . HIS A 1 96 ? 8.815 -6.809 -8.917 1.00 92.12 96 HIS A CA 1
ATOM 730 C C . HIS A 1 96 ? 10.032 -7.578 -9.454 1.00 92.12 96 HIS A C 1
ATOM 732 O O . HIS A 1 96 ? 10.982 -7.855 -8.709 1.00 92.12 96 HIS A O 1
ATOM 738 N N . LEU A 1 97 ? 10.067 -7.866 -10.761 1.00 90.88 97 LEU A N 1
ATOM 739 C CA . LEU A 1 97 ? 11.166 -8.597 -11.428 1.00 90.88 97 LEU A CA 1
ATOM 740 C C . LEU A 1 97 ? 12.549 -7.939 -11.284 1.00 90.88 97 LEU A C 1
ATOM 742 O O . LEU A 1 97 ? 13.581 -8.597 -11.428 1.00 90.88 97 LEU A O 1
ATOM 746 N N . THR A 1 98 ? 12.589 -6.647 -10.961 1.00 89.50 98 THR A N 1
ATOM 747 C CA . THR A 1 98 ? 13.824 -5.900 -10.652 1.00 89.50 98 THR A CA 1
ATOM 748 C C . THR A 1 98 ? 14.380 -6.204 -9.256 1.00 89.50 98 THR A C 1
ATOM 750 O O . THR A 1 98 ? 15.377 -5.609 -8.855 1.00 89.50 98 THR A O 1
ATOM 753 N N . ASN A 1 99 ? 13.761 -7.129 -8.515 1.00 88.44 99 ASN A N 1
ATOM 754 C CA . ASN A 1 99 ? 14.039 -7.461 -7.113 1.00 88.44 99 ASN A CA 1
ATOM 755 C C . ASN A 1 99 ? 13.824 -6.290 -6.138 1.00 88.44 99 ASN A C 1
ATOM 757 O O . ASN A 1 99 ? 14.359 -6.291 -5.030 1.00 88.44 99 ASN A O 1
ATOM 761 N N . LYS A 1 100 ? 13.019 -5.301 -6.531 1.00 90.19 100 LYS A N 1
ATOM 762 C CA . LYS A 1 100 ? 12.604 -4.182 -5.679 1.00 90.19 100 LYS A CA 1
ATOM 763 C C . LYS A 1 100 ? 11.207 -4.435 -5.111 1.00 90.19 100 LYS A C 1
ATOM 765 O O . LYS A 1 100 ? 10.471 -5.265 -5.643 1.00 90.19 100 LYS A O 1
ATOM 770 N N . CYS A 1 101 ? 10.876 -3.753 -4.019 1.00 90.25 101 CYS A N 1
ATOM 771 C CA . CYS A 1 101 ? 9.544 -3.782 -3.423 1.00 90.25 101 CYS A CA 1
ATOM 772 C C . CYS A 1 101 ? 8.814 -2.486 -3.774 1.00 90.25 101 CYS A C 1
ATOM 774 O O . CYS A 1 101 ? 9.138 -1.446 -3.213 1.00 90.25 101 CYS A O 1
ATOM 776 N N . TYR A 1 102 ? 7.915 -2.524 -4.751 1.00 91.88 102 TYR A N 1
ATOM 777 C CA . TYR A 1 102 ? 7.136 -1.355 -5.171 1.00 91.88 102 TYR A CA 1
ATOM 778 C C . TYR A 1 102 ? 5.693 -1.431 -4.675 1.00 91.88 102 TYR A C 1
ATOM 780 O O . TYR A 1 102 ? 5.147 -0.434 -4.199 1.00 91.88 102 TYR A O 1
ATOM 788 N N . ASP A 1 103 ? 5.117 -2.629 -4.695 1.00 91.00 103 ASP A N 1
ATOM 789 C CA . ASP A 1 103 ? 3.816 -2.926 -4.103 1.00 91.00 103 ASP A CA 1
ATOM 790 C C . ASP A 1 103 ? 3.932 -3.025 -2.586 1.00 91.00 103 ASP A C 1
ATOM 792 O O . ASP A 1 103 ? 4.743 -3.797 -2.075 1.00 91.00 103 ASP A O 1
ATOM 796 N N . ARG A 1 104 ? 3.143 -2.245 -1.851 1.00 88.62 104 ARG A N 1
ATOM 797 C CA . ARG A 1 104 ? 3.242 -2.121 -0.389 1.00 88.62 104 ARG A CA 1
ATOM 798 C C . ARG A 1 104 ? 1.906 -2.416 0.258 1.00 88.62 104 ARG A C 1
ATOM 800 O O . ARG A 1 104 ? 0.871 -2.062 -0.300 1.00 88.62 104 ARG A O 1
ATOM 807 N N . LEU A 1 105 ? 1.951 -3.047 1.427 1.00 88.50 105 LEU A N 1
ATOM 808 C CA . LEU A 1 105 ? 0.789 -3.317 2.267 1.00 88.50 105 LEU A CA 1
ATOM 809 C C . LEU A 1 105 ? 1.026 -2.686 3.638 1.00 88.50 105 LEU A C 1
ATOM 811 O O . LEU A 1 105 ? 1.820 -3.188 4.430 1.00 88.50 105 LEU A O 1
ATOM 815 N N . VAL A 1 106 ? 0.338 -1.583 3.910 1.00 89.25 106 VAL A N 1
ATOM 816 C CA . VAL A 1 106 ? 0.441 -0.839 5.169 1.00 89.25 106 VAL A CA 1
ATOM 817 C C . VAL A 1 106 ? -0.877 -0.969 5.915 1.00 89.25 106 VAL A C 1
ATOM 819 O O . VAL A 1 106 ? -1.933 -0.754 5.323 1.00 89.25 106 VAL A O 1
ATOM 822 N N . VAL A 1 107 ? -0.835 -1.304 7.204 1.00 89.00 107 VAL A N 1
ATOM 823 C CA . VAL A 1 107 ? -2.010 -1.268 8.082 1.00 89.00 107 VAL A CA 1
ATOM 824 C C . VAL A 1 107 ? -1.800 -0.231 9.180 1.00 89.00 107 VAL A C 1
ATOM 826 O O . VAL A 1 107 ? -0.683 0.068 9.565 1.00 89.00 107 VAL A O 1
ATOM 829 N N . MET A 1 108 ? -2.869 0.376 9.672 1.00 88.06 108 MET A N 1
ATOM 830 C CA . MET A 1 108 ? -2.859 1.305 10.796 1.00 88.06 108 MET A CA 1
ATOM 831 C C . MET A 1 108 ? -4.132 1.121 11.621 1.00 88.06 108 MET A C 1
ATOM 833 O O . MET A 1 108 ? -5.178 0.768 11.075 1.00 88.06 108 MET A O 1
ATOM 837 N N . GLY A 1 109 ? -4.067 1.428 12.915 1.00 88.44 109 GLY A N 1
ATOM 838 C CA . GLY A 1 109 ? -5.201 1.301 13.832 1.00 88.44 109 GLY A CA 1
ATOM 839 C C . GLY A 1 109 ? -5.266 -0.074 14.496 1.00 88.44 109 GLY A C 1
ATOM 840 O O . GLY A 1 109 ? -4.241 -0.626 14.888 1.00 88.44 109 GLY A O 1
ATOM 841 N N . ASN A 1 110 ? -6.475 -0.614 14.646 1.00 87.44 110 ASN A N 1
ATOM 842 C CA . ASN A 1 110 ? -6.747 -1.754 15.536 1.00 87.44 110 ASN A CA 1
ATOM 843 C C . ASN A 1 110 ? -6.475 -3.143 14.944 1.00 87.44 110 ASN A C 1
ATOM 845 O O . ASN A 1 110 ? -6.734 -4.157 15.594 1.00 87.44 110 ASN A O 1
ATOM 849 N N . ALA A 1 111 ? -5.984 -3.220 13.713 1.00 87.06 111 ALA A N 1
ATOM 850 C CA . ALA A 1 111 ? -5.630 -4.483 13.088 1.00 87.06 111 ALA A CA 1
ATOM 851 C C . ALA A 1 111 ? -4.132 -4.568 12.814 1.00 87.06 111 ALA A C 1
ATOM 853 O O . ALA A 1 111 ? -3.425 -3.567 12.709 1.00 87.06 111 ALA A O 1
ATOM 854 N N . LYS A 1 112 ? -3.659 -5.801 12.665 1.00 85.88 112 LYS A N 1
ATOM 855 C CA . LYS A 1 112 ? -2.277 -6.119 12.314 1.00 85.88 112 LYS A CA 1
ATOM 856 C C . LYS A 1 112 ? -2.247 -7.231 11.279 1.00 85.88 112 LYS A C 1
ATOM 858 O O . LYS A 1 112 ? -3.145 -8.074 11.243 1.00 85.88 112 LYS A O 1
ATOM 863 N N . TRP A 1 113 ? -1.195 -7.270 10.472 1.00 84.38 113 TRP A N 1
ATOM 864 C CA . TRP A 1 113 ? -0.958 -8.432 9.623 1.00 84.38 113 TRP A CA 1
ATOM 865 C C . TRP A 1 113 ? -0.462 -9.609 10.448 1.00 84.38 113 TRP A C 1
ATOM 867 O O . TRP A 1 113 ? 0.326 -9.446 11.382 1.00 84.38 113 TRP A O 1
ATOM 877 N N . THR A 1 114 ? -0.903 -10.800 10.074 1.00 84.44 114 THR A N 1
ATOM 878 C CA . THR A 1 114 ? -0.449 -12.063 10.669 1.00 84.44 114 THR A CA 1
ATOM 879 C C . THR A 1 114 ? 0.283 -12.952 9.672 1.00 84.44 114 THR A C 1
ATOM 881 O O . THR A 1 114 ? 0.925 -13.913 10.080 1.00 84.44 114 THR A O 1
ATOM 884 N N . GLY A 1 115 ? 0.245 -12.615 8.382 1.00 81.56 115 GLY A N 1
ATOM 885 C CA . GLY A 1 115 ? 0.994 -13.305 7.341 1.00 81.56 115 GLY A CA 1
ATOM 886 C C . GLY A 1 115 ? 1.002 -12.521 6.036 1.00 81.56 115 GLY A C 1
ATOM 887 O O . GLY A 1 115 ? 0.097 -11.723 5.783 1.00 81.56 115 GLY A O 1
ATOM 888 N N . ILE A 1 116 ? 2.027 -12.769 5.222 1.00 83.31 116 ILE A N 1
ATOM 889 C CA . ILE A 1 116 ? 2.112 -12.313 3.833 1.00 83.31 116 ILE A CA 1
ATOM 890 C C . ILE A 1 116 ? 2.352 -13.494 2.913 1.00 83.31 116 ILE A C 1
ATOM 892 O O . ILE A 1 116 ? 3.019 -14.463 3.275 1.00 83.31 116 ILE A O 1
ATOM 896 N N . GLU A 1 117 ? 1.866 -13.347 1.695 1.00 87.75 117 GLU A N 1
ATOM 897 C CA . GLU A 1 117 ? 2.139 -14.239 0.589 1.00 87.75 117 GLU A CA 1
ATOM 898 C C . GLU A 1 117 ? 2.671 -13.412 -0.576 1.00 87.75 117 GLU A C 1
ATOM 900 O O . GLU A 1 117 ? 2.135 -12.350 -0.894 1.00 87.75 117 GLU A O 1
ATOM 905 N N . VAL A 1 118 ? 3.742 -13.886 -1.208 1.00 87.75 118 VAL A N 1
ATOM 906 C CA . VAL A 1 118 ? 4.282 -13.266 -2.417 1.00 87.75 118 VAL A CA 1
ATOM 907 C C . VAL A 1 118 ? 4.478 -14.348 -3.462 1.00 87.75 118 VAL A C 1
ATOM 909 O O . VAL A 1 118 ? 5.346 -15.209 -3.313 1.00 87.75 118 VAL A O 1
ATOM 912 N N . LEU A 1 119 ? 3.687 -14.287 -4.531 1.00 88.88 119 LEU A N 1
ATOM 913 C CA . LEU A 1 119 ? 3.754 -15.243 -5.630 1.00 88.88 119 LEU A CA 1
ATOM 914 C C . LEU A 1 119 ? 4.370 -14.576 -6.850 1.00 88.88 119 LEU A C 1
ATOM 916 O O . LEU A 1 119 ? 3.835 -13.620 -7.417 1.00 88.88 119 LEU A O 1
ATOM 920 N N . LYS A 1 120 ? 5.527 -15.100 -7.254 1.00 88.81 120 LYS A N 1
ATOM 921 C CA . LYS A 1 120 ? 6.202 -14.663 -8.472 1.00 88.81 120 LYS A CA 1
ATOM 922 C C . LYS A 1 120 ? 5.449 -15.197 -9.692 1.00 88.81 120 LYS A C 1
ATOM 924 O O . LYS A 1 120 ? 5.008 -16.346 -9.664 1.00 88.81 120 LYS A O 1
ATOM 929 N N . PRO A 1 121 ? 5.369 -14.419 -10.780 1.00 85.88 121 PRO A N 1
ATOM 930 C CA . PRO A 1 121 ? 4.917 -14.932 -12.061 1.00 85.88 121 PRO A CA 1
ATOM 931 C C . PRO A 1 121 ? 5.750 -16.152 -12.496 1.00 85.88 121 PRO A C 1
ATOM 933 O O . PRO A 1 121 ? 6.941 -16.224 -12.168 1.00 85.88 121 PRO A O 1
ATOM 936 N N . PRO A 1 122 ? 5.174 -17.094 -13.262 1.00 86.38 122 PRO A N 1
ATOM 937 C CA . PRO A 1 122 ? 5.823 -18.348 -13.647 1.00 86.38 122 PRO A CA 1
ATOM 938 C C . PRO A 1 122 ? 6.828 -18.166 -14.804 1.00 86.38 122 PRO A C 1
ATOM 940 O O . PRO A 1 122 ? 6.792 -18.882 -15.802 1.00 86.38 122 PRO A O 1
ATOM 943 N N . TYR A 1 123 ? 7.736 -17.193 -14.695 1.00 83.75 123 TYR A N 1
ATOM 944 C CA . TYR A 1 123 ? 8.843 -16.978 -15.632 1.00 83.75 123 TYR A CA 1
ATOM 945 C C . TYR A 1 123 ? 10.075 -16.356 -14.974 1.00 83.75 123 TYR A C 1
ATOM 947 O O . TYR A 1 123 ? 10.025 -15.759 -13.901 1.00 83.75 123 TYR A O 1
ATOM 955 N N . GLY A 1 124 ? 11.213 -16.485 -15.663 1.00 75.62 124 GLY A N 1
ATOM 956 C CA . GLY A 1 124 ? 12.472 -15.860 -15.264 1.00 75.62 124 GLY A CA 1
ATOM 957 C C . GLY A 1 124 ? 12.456 -14.327 -15.353 1.00 75.62 124 GLY A C 1
ATOM 958 O O . GLY A 1 124 ? 11.518 -13.709 -15.842 1.00 75.62 124 GLY A O 1
ATOM 959 N N . ARG A 1 125 ? 13.554 -13.692 -14.927 1.00 71.62 125 ARG A N 1
ATOM 960 C CA . ARG A 1 125 ? 13.679 -12.224 -14.771 1.00 71.62 125 ARG A CA 1
ATOM 961 C C . ARG A 1 125 ? 13.479 -11.386 -16.044 1.00 71.62 125 ARG A C 1
ATOM 963 O O . ARG A 1 125 ? 13.310 -10.176 -15.941 1.00 71.62 125 ARG A O 1
ATOM 970 N N . LYS A 1 126 ? 13.557 -11.994 -17.229 1.00 78.81 126 LYS A N 1
ATOM 971 C CA . LYS A 1 126 ? 13.448 -11.315 -18.530 1.00 78.81 126 LYS A CA 1
ATOM 972 C C . LYS A 1 126 ? 12.353 -11.974 -19.382 1.00 78.81 126 LYS A C 1
ATOM 974 O O . LYS A 1 126 ? 12.682 -12.647 -20.358 1.00 78.81 126 LYS A O 1
ATOM 979 N N . PRO A 1 127 ? 11.069 -11.849 -19.002 1.00 81.44 127 PRO A N 1
ATOM 980 C CA . PRO A 1 127 ? 9.980 -12.351 -19.829 1.00 81.44 127 PRO A CA 1
ATOM 981 C C . PRO A 1 127 ? 9.913 -11.560 -21.140 1.00 81.44 127 PRO A C 1
ATOM 983 O O . PRO A 1 127 ? 10.138 -10.346 -21.152 1.00 81.44 127 PRO A O 1
ATOM 986 N N . ASN A 1 128 ? 9.587 -12.246 -22.235 1.00 82.75 128 ASN A N 1
ATOM 987 C CA . ASN A 1 128 ? 9.228 -11.591 -23.490 1.00 82.75 128 ASN A CA 1
ATOM 988 C C . ASN A 1 128 ? 7.821 -10.966 -23.388 1.00 82.75 128 ASN A C 1
ATOM 990 O O . ASN A 1 128 ? 7.087 -11.197 -22.424 1.00 82.75 128 ASN A O 1
ATOM 994 N N . ASP A 1 129 ? 7.427 -10.180 -24.387 1.00 81.69 129 ASP A N 1
ATOM 995 C CA . ASP A 1 129 ? 6.143 -9.470 -24.350 1.00 81.69 129 ASP A CA 1
ATOM 996 C C . ASP A 1 129 ? 4.931 -10.408 -24.407 1.00 81.69 129 ASP A C 1
ATOM 998 O O . ASP A 1 129 ? 3.877 -10.075 -23.871 1.00 81.69 129 ASP A O 1
ATOM 1002 N N . ALA A 1 130 ? 5.076 -11.604 -24.989 1.00 80.75 130 ALA A N 1
ATOM 1003 C CA . ALA A 1 130 ? 4.025 -12.620 -24.964 1.00 80.75 130 ALA A CA 1
ATOM 1004 C C . ALA A 1 130 ? 3.735 -13.081 -23.525 1.00 80.75 130 ALA A C 1
ATOM 1006 O O . ALA A 1 130 ? 2.578 -13.110 -23.112 1.00 80.75 130 ALA A O 1
ATOM 1007 N N . ASN A 1 131 ? 4.776 -13.333 -22.726 1.00 75.88 131 ASN A N 1
ATOM 1008 C CA . ASN A 1 131 ? 4.638 -13.680 -21.310 1.00 75.88 131 ASN A CA 1
ATOM 1009 C C . ASN A 1 131 ? 4.018 -12.529 -20.499 1.00 75.88 131 ASN A C 1
ATOM 1011 O O . ASN A 1 131 ? 3.150 -12.771 -19.662 1.00 75.88 131 ASN A O 1
ATOM 1015 N N . LYS A 1 132 ? 4.406 -11.278 -20.788 1.00 73.56 132 LYS A N 1
ATOM 1016 C CA . LYS A 1 132 ? 3.869 -10.072 -20.125 1.00 73.56 132 LYS A CA 1
ATOM 1017 C C . LYS A 1 132 ? 2.425 -9.717 -20.509 1.00 73.56 132 LYS A C 1
ATOM 1019 O O . LYS A 1 132 ? 1.815 -8.852 -19.894 1.00 73.56 132 LYS A O 1
ATOM 1024 N N . ARG A 1 133 ? 1.870 -10.324 -21.561 1.00 76.12 133 ARG A N 1
ATOM 1025 C CA . ARG A 1 133 ? 0.438 -10.187 -21.881 1.00 76.12 133 ARG A CA 1
ATOM 1026 C C . ARG A 1 133 ? -0.430 -11.104 -21.029 1.00 76.12 133 ARG A C 1
ATOM 1028 O O . ARG A 1 133 ? -1.599 -10.806 -20.826 1.00 76.12 133 ARG A O 1
ATOM 1035 N N . VAL A 1 134 ? 0.140 -12.213 -20.560 1.00 72.69 134 VAL A N 1
ATOM 1036 C CA . VAL A 1 134 ? -0.555 -13.206 -19.729 1.00 72.69 134 VAL A CA 1
ATOM 1037 C C . VAL A 1 134 ? -0.381 -12.896 -18.236 1.00 72.69 134 VAL A C 1
ATOM 1039 O O . VAL A 1 134 ? -1.239 -13.235 -17.430 1.00 72.69 134 VAL A O 1
ATOM 1042 N N . TRP A 1 135 ? 0.707 -12.217 -17.871 1.00 73.75 135 TRP A N 1
ATOM 1043 C CA . TRP A 1 135 ? 1.113 -11.915 -16.494 1.00 73.75 135 TRP A CA 1
ATOM 1044 C C . TRP A 1 135 ? 1.827 -10.555 -16.415 1.00 73.75 135 TRP A C 1
ATOM 1046 O O . TRP A 1 135 ? 2.195 -9.992 -17.434 1.00 73.75 135 TRP A O 1
ATOM 1056 N N . THR A 1 136 ? 2.076 -10.029 -15.214 1.00 83.62 136 THR A N 1
ATOM 1057 C CA . THR A 1 136 ? 2.715 -8.714 -14.989 1.00 83.62 136 THR A CA 1
ATOM 1058 C C . THR A 1 136 ? 4.178 -8.829 -14.518 1.00 83.62 136 THR A C 1
ATOM 1060 O O . THR A 1 136 ? 4.624 -9.878 -14.056 1.00 83.62 136 THR A O 1
ATOM 1063 N N . ASP A 1 137 ? 4.974 -7.767 -14.643 1.00 87.06 137 ASP A N 1
ATOM 1064 C CA . ASP A 1 137 ? 6.303 -7.664 -14.022 1.00 87.06 137 ASP A CA 1
ATOM 1065 C C . ASP A 1 137 ? 6.256 -7.461 -12.495 1.00 87.06 137 ASP A C 1
ATOM 1067 O O . ASP A 1 137 ? 7.285 -7.599 -11.821 1.00 87.06 137 ASP A O 1
ATOM 1071 N N . HIS A 1 138 ? 5.061 -7.234 -11.951 1.00 90.50 138 HIS A N 1
ATOM 1072 C CA . HIS A 1 138 ? 4.760 -7.266 -10.525 1.00 90.50 138 HIS A CA 1
ATOM 1073 C C . HIS A 1 138 ? 4.413 -8.682 -10.042 1.00 90.50 138 HIS A C 1
ATOM 1075 O O . HIS A 1 138 ? 3.921 -9.534 -10.781 1.00 90.50 138 HIS A O 1
ATOM 1081 N N . TYR A 1 139 ? 4.695 -8.961 -8.779 1.00 90.38 139 TYR A N 1
ATOM 1082 C CA . TYR A 1 139 ? 4.327 -10.209 -8.121 1.00 90.38 139 TYR A CA 1
ATOM 1083 C C . TYR A 1 139 ? 2.936 -10.057 -7.515 1.00 90.38 139 TYR A C 1
ATOM 1085 O O . TYR A 1 139 ? 2.522 -8.956 -7.156 1.00 90.38 139 TYR A O 1
ATOM 1093 N N . PHE A 1 140 ? 2.218 -11.163 -7.356 1.00 87.88 140 PHE A N 1
ATOM 1094 C CA . PHE A 1 140 ? 1.023 -11.140 -6.524 1.00 87.88 140 PHE A CA 1
ATOM 1095 C C . PHE A 1 140 ? 1.449 -10.997 -5.061 1.00 87.88 140 PHE A C 1
ATOM 1097 O O . PHE A 1 140 ? 2.347 -11.712 -4.611 1.00 87.88 140 PHE A O 1
ATOM 1104 N N . VAL A 1 141 ? 0.811 -10.082 -4.333 1.00 87.81 141 VAL A N 1
ATOM 1105 C CA . VAL A 1 141 ? 1.061 -9.849 -2.908 1.00 87.81 141 VAL A CA 1
ATOM 1106 C C . VAL A 1 141 ? -0.256 -10.006 -2.157 1.00 87.81 141 VAL A C 1
ATOM 1108 O O . VAL A 1 141 ? -1.185 -9.224 -2.352 1.00 87.81 141 VAL A O 1
ATOM 1111 N N . GLY A 1 142 ? -0.326 -11.017 -1.300 1.00 85.38 142 GLY A N 1
ATOM 1112 C CA . GLY A 1 142 ? -1.431 -11.263 -0.382 1.00 85.38 142 GLY A CA 1
ATOM 1113 C C . GLY A 1 142 ? -1.027 -10.970 1.061 1.00 85.38 142 GLY A C 1
ATOM 1114 O O . GLY A 1 142 ? 0.149 -11.056 1.421 1.00 85.38 142 GL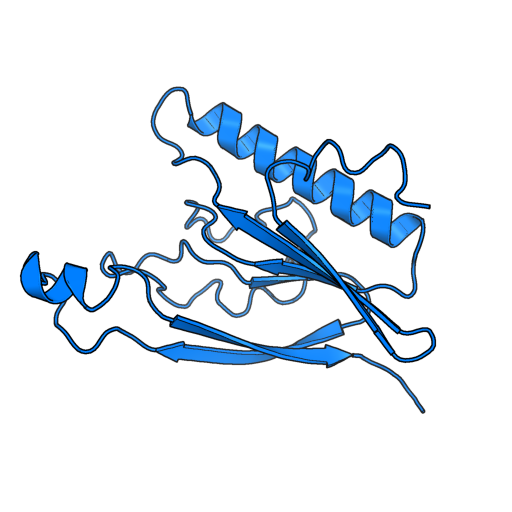Y A O 1
ATOM 1115 N N . ALA A 1 143 ? -2.003 -10.646 1.906 1.00 86.81 143 ALA A N 1
ATOM 1116 C CA . ALA A 1 143 ? -1.799 -10.574 3.347 1.00 86.81 143 ALA A CA 1
ATOM 1117 C C . ALA A 1 143 ? -3.051 -10.988 4.113 1.00 86.81 143 ALA A C 1
ATOM 1119 O O . ALA A 1 143 ? -4.179 -10.775 3.666 1.00 86.81 143 ALA A O 1
ATOM 1120 N N . VAL A 1 144 ? -2.830 -11.552 5.298 1.00 87.44 144 VAL A N 1
ATOM 1121 C CA . VAL A 1 144 ? -3.892 -11.906 6.239 1.00 87.44 144 VAL A CA 1
ATOM 1122 C C . VAL A 1 144 ? -3.964 -10.830 7.309 1.00 87.44 144 VAL A C 1
ATOM 1124 O O . VAL A 1 144 ? -2.993 -10.591 8.032 1.00 87.44 144 VAL A O 1
ATOM 1127 N N . LEU A 1 145 ? -5.118 -10.171 7.387 1.00 86.62 145 LEU A N 1
ATOM 1128 C CA . LEU A 1 145 ? -5.407 -9.151 8.384 1.00 86.62 145 LEU A CA 1
ATOM 1129 C C . LEU A 1 145 ? -6.122 -9.775 9.585 1.00 86.62 145 LEU A C 1
ATOM 1131 O O . LEU A 1 145 ? -7.111 -10.484 9.416 1.00 86.62 145 LEU A O 1
ATOM 1135 N N . CYS A 1 146 ? -5.657 -9.470 10.793 1.00 85.50 146 CYS A N 1
ATOM 1136 C CA . CYS A 1 146 ? -6.313 -9.852 12.037 1.00 85.50 146 CYS A CA 1
ATOM 1137 C C . CYS A 1 146 ? -6.706 -8.594 12.815 1.00 85.50 146 CYS A C 1
ATOM 1139 O O . CYS A 1 146 ? -5.841 -7.777 13.150 1.00 85.50 146 CYS A O 1
ATOM 1141 N N . THR A 1 147 ? -8.000 -8.431 13.092 1.00 76.75 147 THR A N 1
ATOM 1142 C CA . THR A 1 147 ? -8.511 -7.375 13.970 1.00 76.75 147 THR A CA 1
ATOM 1143 C C . THR A 1 147 ? -8.406 -7.846 15.417 1.00 76.75 147 THR A C 1
ATOM 1145 O O . THR A 1 147 ? -8.749 -8.981 15.747 1.00 76.75 147 THR A O 1
ATOM 1148 N N . THR A 1 148 ? -7.899 -7.001 16.318 1.00 65.94 148 THR A N 1
ATOM 1149 C CA . THR A 1 148 ? -7.930 -7.315 17.752 1.00 65.94 148 THR A CA 1
ATOM 1150 C C . THR A 1 148 ? -9.297 -6.975 18.329 1.00 65.94 148 THR A C 1
ATOM 1152 O O . THR A 1 148 ? -9.420 -6.058 19.137 1.00 65.94 148 THR A O 1
ATOM 1155 N N . THR A 1 149 ? -10.342 -7.704 17.951 1.00 55.41 149 THR A N 1
ATOM 1156 C CA . THR A 1 149 ? -11.508 -7.810 18.831 1.00 55.41 149 THR A CA 1
ATOM 1157 C C . THR A 1 149 ? -11.132 -8.746 19.962 1.00 55.41 149 THR A C 1
ATOM 1159 O O . THR A 1 149 ? -11.074 -9.963 19.778 1.00 55.41 149 THR A O 1
ATOM 1162 N N . ARG A 1 150 ? -10.836 -8.183 21.139 1.00 45.75 150 ARG A N 1
ATOM 1163 C CA . ARG A 1 150 ? -11.047 -8.961 22.361 1.00 45.75 150 ARG A CA 1
ATOM 1164 C C . ARG A 1 150 ? -12.550 -9.289 22.421 1.00 45.75 150 ARG A C 1
ATOM 1166 O O . ARG A 1 150 ? -13.332 -8.383 22.123 1.00 45.75 150 ARG A O 1
ATOM 1173 N N . PRO A 1 151 ? -12.929 -10.546 22.709 1.00 41.59 151 PRO A N 1
ATOM 1174 C CA . PRO A 1 151 ? -14.316 -10.877 23.015 1.00 41.59 151 PRO A CA 1
ATOM 1175 C C . PRO A 1 151 ? -14.830 -10.058 24.203 1.00 41.59 151 PRO A C 1
ATOM 1177 O O . PRO A 1 151 ? -13.995 -9.657 25.052 1.00 41.59 151 PRO A O 1
#

Secondary structure (DSSP, 8-state):
---TTGGGGTTSEEEEEEETTEEEEEEEEEPPP--TTHHHHHHHHHHHHHHHHHHHHHH-TT-EEEEEEE-S---SS-SSSSSS-TT-GGGGS--BTTS---EEEEEEESEEEEEEEEE--SS-SS--HHHHHHS-SBPEEEEEEEE----

Sequence (151 aa):
RPLPRDRVVSKHLLVLATKGQERVYFLAVHLLRPIGAQQQKQEGQRRAIGAWAQGLLARESGATVVILGDTNNSSRESLYGLGNDAGELNGYASTHLTNKCYDRLVVMGNAKWTGIEVLKPPYGRKPNDANKRVWTDHYFVGAVLCTTTRP